Protein AF-A0A0F9N6T0-F1 (afdb_monomer_lite)

pLDDT: mean 92.74, std 4.14, range [71.19, 97.38]

Organism: NCBI:txid412755

InterPro domains:
  IPR019888 Transcription regulator AsnC-like [SM00344] (3-100)
  IPR036388 Winged helix-like DNA-binding domain superfamily [G3DSA:1.10.10.10] (1-57)
  IPR036390 Winged helix DNA-binding domain superfamily [SSF46785] (2-56)

Secondary structure (DSSP, 8-state):
----HHHHHHHHHHHH-TT--HHHHHHH-B-TTSPBPPHHHHHHHHHHHHHTTS--------TTTTT----------SSHHHHHHHHHHHTT-TT-S---

Foldseek 3Di:
DDDDPQLVLLCVVCVVPVPDDLVRSQQRGADPVRDGHDSVRSVVSVVVCVVVVVDDRDDDDDCVVVVHDDDDDDDDDPDVVVVVVVCVVCVPPPNPPDDD

Structure (mmCIF, N/CA/C/O backbone):
data_AF-A0A0F9N6T0-F1
#
_entry.id   AF-A0A0F9N6T0-F1
#
loop_
_atom_site.group_PDB
_atom_site.id
_atom_site.type_symbol
_atom_site.label_atom_id
_atom_site.label_alt_id
_atom_site.label_comp_id
_atom_site.label_asym_id
_atom_site.label_entity_id
_atom_site.label_seq_id
_atom_site.pdbx_PDB_ins_code
_atom_site.Cartn_x
_atom_site.Cartn_y
_atom_site.Cartn_z
_atom_site.occupancy
_atom_site.B_iso_or_equiv
_atom_site.auth_seq_id
_atom_site.auth_comp_id
_atom_site.auth_asym_id
_atom_site.auth_atom_id
_atom_site.pdbx_PDB_model_num
ATOM 1 N N . MET A 1 1 ? -17.154 4.127 -1.810 1.00 71.19 1 MET A N 1
ATOM 2 C CA . MET A 1 1 ? -17.229 4.386 -0.350 1.00 71.19 1 MET A CA 1
ATOM 3 C C . MET A 1 1 ? -16.671 5.775 -0.067 1.00 71.19 1 MET A C 1
ATOM 5 O O . MET A 1 1 ? -15.671 6.125 -0.676 1.00 71.19 1 MET A O 1
ATOM 9 N N . ARG A 1 2 ? -17.288 6.579 0.811 1.00 86.62 2 ARG A N 1
ATOM 10 C CA . ARG A 1 2 ? -16.708 7.863 1.246 1.00 86.62 2 ARG A CA 1
ATOM 11 C C . ARG A 1 2 ? -15.928 7.642 2.541 1.00 86.62 2 ARG A C 1
ATOM 13 O O . ARG A 1 2 ? -16.535 7.242 3.528 1.00 86.62 2 ARG A O 1
ATOM 20 N N . LEU A 1 3 ? -14.620 7.901 2.516 1.00 93.75 3 LEU A N 1
ATOM 21 C CA . LEU A 1 3 ? -13.741 7.752 3.680 1.00 93.75 3 LEU A CA 1
ATOM 22 C C . LEU A 1 3 ? -14.069 8.794 4.753 1.00 93.75 3 LEU A C 1
ATOM 24 O O . LEU A 1 3 ? -14.106 9.997 4.473 1.00 93.75 3 LEU A O 1
ATOM 28 N N . ASP A 1 4 ? -14.262 8.336 5.983 1.00 94.50 4 ASP A N 1
ATOM 29 C CA . ASP A 1 4 ? -14.395 9.191 7.157 1.00 94.50 4 ASP A CA 1
ATOM 30 C C . ASP A 1 4 ? -13.094 9.248 7.985 1.00 94.50 4 ASP A C 1
ATOM 32 O O . ASP A 1 4 ? -12.039 8.751 7.587 1.00 94.50 4 ASP A O 1
ATOM 36 N N . GLN A 1 5 ? -13.137 9.937 9.129 1.00 95.00 5 GLN A N 1
ATOM 37 C CA . GLN A 1 5 ? -11.966 10.090 10.002 1.00 95.00 5 GLN A CA 1
ATOM 38 C C . GLN A 1 5 ? -11.533 8.782 10.667 1.00 95.00 5 GLN A C 1
ATOM 40 O O . GLN A 1 5 ? -10.359 8.622 10.989 1.00 95.00 5 GLN A O 1
ATOM 45 N N . VAL A 1 6 ? -12.463 7.857 10.886 1.00 95.31 6 VAL A N 1
ATOM 46 C CA . VAL A 1 6 ? -12.161 6.539 11.443 1.00 95.31 6 VAL A CA 1
ATOM 47 C C . VAL A 1 6 ? -11.397 5.719 10.406 1.00 95.31 6 VAL A C 1
ATOM 49 O O . VAL A 1 6 ? -10.354 5.153 10.728 1.00 95.31 6 VAL A O 1
ATOM 52 N N . ASP A 1 7 ? -11.851 5.732 9.152 1.00 96.44 7 ASP A N 1
ATOM 53 C CA . ASP A 1 7 ? -11.177 5.028 8.058 1.00 96.44 7 ASP A CA 1
ATOM 54 C C . ASP A 1 7 ? -9.737 5.541 7.871 1.00 96.44 7 ASP A C 1
ATOM 56 O O . ASP A 1 7 ? -8.795 4.759 7.761 1.00 96.44 7 ASP A O 1
ATOM 60 N N . LYS A 1 8 ? -9.531 6.865 7.920 1.00 96.50 8 LYS A N 1
ATOM 61 C CA . LYS A 1 8 ? -8.192 7.476 7.824 1.00 96.50 8 LYS A CA 1
ATOM 62 C C . LYS A 1 8 ? -7.267 7.083 8.977 1.00 96.50 8 LYS A C 1
ATOM 64 O O . LYS A 1 8 ? -6.077 6.874 8.749 1.00 96.50 8 LYS A O 1
ATOM 69 N N . GLN A 1 9 ? -7.791 6.984 10.201 1.00 97.31 9 GLN A N 1
ATOM 70 C CA . GLN A 1 9 ? -7.018 6.522 11.359 1.00 97.31 9 GLN A CA 1
ATOM 71 C C . GLN A 1 9 ? -6.563 5.070 11.175 1.00 97.31 9 GLN A C 1
ATOM 73 O O . GLN A 1 9 ? -5.38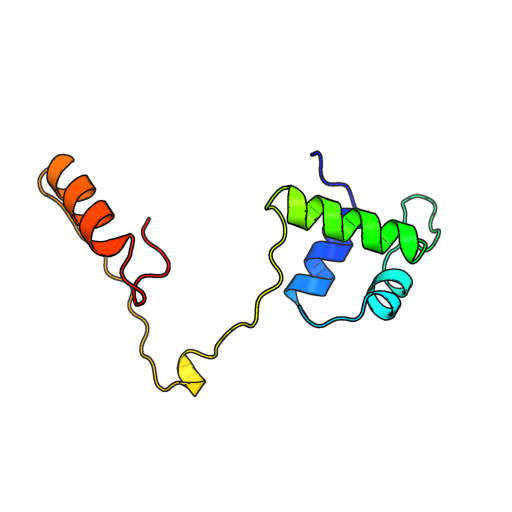6 4.782 11.374 1.00 97.31 9 GLN A O 1
ATOM 78 N N . ILE A 1 10 ? -7.463 4.186 10.725 1.00 96.81 10 ILE A N 1
ATOM 79 C CA . ILE A 1 10 ? -7.138 2.785 10.407 1.00 96.81 10 ILE A CA 1
ATOM 80 C C . ILE A 1 10 ? -6.011 2.719 9.377 1.00 96.81 10 ILE A C 1
ATOM 82 O O . ILE A 1 10 ? -4.995 2.069 9.620 1.00 96.81 10 ILE A O 1
ATOM 86 N N . LEU A 1 11 ? -6.170 3.425 8.252 1.00 96.88 11 LEU A N 1
ATOM 87 C CA . LEU A 1 11 ? -5.179 3.438 7.176 1.00 96.88 11 LEU A CA 1
ATOM 88 C C . LEU A 1 11 ? -3.821 3.936 7.673 1.00 96.88 11 LEU A C 1
ATOM 90 O O . LEU A 1 11 ? -2.803 3.338 7.349 1.00 96.88 11 LEU A O 1
ATOM 94 N N . LYS A 1 12 ? -3.795 4.987 8.499 1.00 96.44 12 LYS A N 1
ATOM 95 C CA . LYS A 1 12 ? -2.553 5.507 9.079 1.00 96.44 12 LYS A CA 1
ATOM 96 C C . LYS A 1 12 ? -1.855 4.469 9.962 1.00 96.44 12 LYS A C 1
ATOM 98 O O . LYS A 1 12 ? -0.652 4.282 9.818 1.00 96.44 12 LYS A O 1
ATOM 103 N N . ILE A 1 13 ? -2.593 3.800 10.852 1.00 96.19 13 ILE A N 1
ATOM 104 C CA . ILE A 1 13 ? -2.026 2.783 11.752 1.00 96.19 13 ILE A CA 1
ATOM 105 C C . ILE A 1 13 ? -1.436 1.625 10.938 1.00 96.19 13 ILE A C 1
ATOM 107 O O . ILE A 1 13 ? -0.279 1.264 11.138 1.00 96.19 13 ILE A O 1
ATOM 111 N N . LEU A 1 14 ? -2.200 1.092 9.981 1.00 95.69 14 LEU A N 1
ATOM 112 C CA . LEU A 1 14 ? -1.772 -0.046 9.163 1.00 95.69 14 LEU A CA 1
ATOM 113 C C . LEU A 1 14 ? -0.679 0.313 8.149 1.00 95.69 14 LEU A C 1
ATOM 115 O O . LEU A 1 14 ? 0.139 -0.538 7.814 1.00 95.69 14 LEU A O 1
ATOM 119 N N . PHE A 1 15 ? -0.615 1.566 7.694 1.00 94.50 15 PHE A N 1
ATOM 120 C CA . PHE A 1 15 ? 0.494 2.050 6.873 1.00 94.50 15 PHE A CA 1
ATOM 121 C C . PHE A 1 15 ? 1.813 2.044 7.653 1.00 94.50 15 PHE A C 1
ATOM 123 O O . PHE A 1 15 ? 2.852 1.675 7.112 1.00 94.50 15 PHE A O 1
ATOM 130 N N . THR A 1 16 ? 1.778 2.427 8.933 1.00 94.00 16 THR A N 1
ATOM 131 C CA . THR A 1 16 ? 2.954 2.370 9.809 1.00 94.00 16 THR A CA 1
ATOM 132 C C . THR A 1 16 ? 3.305 0.935 10.202 1.00 94.00 16 THR A C 1
ATOM 134 O O . THR A 1 16 ? 4.475 0.562 10.163 1.00 94.00 16 THR A O 1
ATOM 137 N N . ASN A 1 17 ? 2.311 0.124 10.568 1.00 94.00 17 ASN A N 1
ATOM 138 C CA . ASN A 1 17 ? 2.495 -1.277 10.926 1.00 94.00 17 ASN A CA 1
ATOM 139 C C . ASN A 1 17 ? 1.342 -2.136 10.393 1.00 94.00 17 ASN A C 1
ATOM 141 O O . ASN A 1 17 ? 0.301 -2.277 11.034 1.00 94.00 17 ASN A O 1
ATOM 145 N N . GLY A 1 18 ? 1.556 -2.789 9.250 1.00 93.62 18 GLY A N 1
ATOM 146 C CA . GLY A 1 18 ? 0.552 -3.671 8.645 1.00 93.62 18 GLY A CA 1
ATOM 147 C C . GLY A 1 18 ? 0.227 -4.917 9.477 1.00 93.62 18 GLY A C 1
ATOM 148 O O . GLY A 1 18 ? -0.769 -5.579 9.211 1.00 93.62 18 GLY A O 1
ATOM 149 N N . ARG A 1 19 ? 1.040 -5.248 10.491 1.00 93.25 19 ARG A N 1
ATOM 150 C CA . ARG A 1 19 ? 0.805 -6.376 11.410 1.00 93.25 19 ARG A CA 1
ATOM 151 C C . ARG A 1 19 ? 0.130 -5.957 12.715 1.00 93.25 19 ARG A C 1
ATOM 153 O O . ARG A 1 19 ? 0.047 -6.773 13.634 1.00 93.25 19 ARG A O 1
ATOM 160 N N . GLU A 1 20 ? -0.296 -4.701 12.834 1.00 95.44 20 GLU A N 1
ATOM 161 C CA . GLU A 1 20 ? -0.929 -4.218 14.055 1.00 95.44 20 GLU A CA 1
ATOM 162 C C . GLU A 1 20 ? -2.186 -5.037 14.378 1.00 95.44 20 GLU A C 1
ATOM 164 O O . GLU A 1 20 ? -3.010 -5.330 13.511 1.00 95.44 20 GLU A O 1
ATOM 169 N N . SER A 1 21 ? -2.328 -5.433 15.643 1.00 94.44 21 SER A N 1
ATOM 170 C CA . SER A 1 21 ? -3.451 -6.276 16.053 1.00 94.44 21 SER A CA 1
ATOM 171 C C . SER A 1 21 ? -4.754 -5.484 16.088 1.00 94.44 21 SER A C 1
ATOM 173 O O . SER A 1 21 ? -4.787 -4.327 16.505 1.00 94.44 21 SER A O 1
ATOM 175 N N . LEU A 1 22 ? -5.867 -6.131 15.743 1.00 94.06 22 LEU A N 1
ATOM 176 C CA . LEU A 1 22 ? -7.187 -5.499 15.767 1.00 94.06 22 LEU A CA 1
ATOM 177 C C . LEU A 1 22 ? -7.541 -4.901 17.143 1.00 94.06 22 LEU A C 1
ATOM 179 O O . LEU A 1 22 ? -8.137 -3.824 17.223 1.00 94.06 22 LEU A O 1
ATOM 183 N N . SER A 1 23 ? -7.133 -5.566 18.227 1.00 92.81 23 SER A N 1
ATOM 184 C CA . SER A 1 23 ? -7.338 -5.089 19.596 1.00 92.81 23 SER A CA 1
ATOM 185 C C . SER A 1 23 ? -6.583 -3.787 19.866 1.00 92.81 23 SER A C 1
ATOM 187 O O . SER A 1 23 ? -7.171 -2.846 20.400 1.00 92.81 23 SER A O 1
ATOM 189 N N . SER A 1 24 ? -5.326 -3.686 19.435 1.00 94.69 24 SER A N 1
ATOM 190 C CA . SER A 1 24 ? -4.531 -2.459 19.519 1.00 94.69 24 SER A CA 1
ATOM 191 C C . SER A 1 24 ? -5.103 -1.348 18.639 1.00 94.69 24 SER A C 1
ATOM 193 O O . SER A 1 24 ? -5.316 -0.233 19.114 1.00 94.69 24 SER A O 1
ATOM 195 N N . ILE A 1 25 ? -5.467 -1.658 17.390 1.00 95.38 25 ILE A N 1
ATOM 196 C CA . ILE A 1 25 ? -6.087 -0.694 16.471 1.00 95.38 25 ILE A CA 1
ATOM 197 C C . ILE A 1 25 ? -7.359 -0.109 17.100 1.00 95.38 25 ILE A C 1
ATOM 199 O O . ILE A 1 25 ? -7.530 1.106 17.134 1.00 95.38 25 ILE A O 1
ATOM 203 N N . SER A 1 26 ? -8.234 -0.953 17.659 1.00 93.12 26 SER A N 1
ATOM 204 C CA . SER A 1 26 ? -9.503 -0.503 18.246 1.00 93.12 26 SER A CA 1
ATOM 205 C C . SER A 1 26 ? -9.332 0.466 19.422 1.00 93.12 26 SER A C 1
ATOM 207 O O . SER A 1 26 ? -10.097 1.419 19.523 1.00 93.12 26 SER A O 1
ATOM 209 N N . LYS A 1 27 ? -8.294 0.293 20.253 1.00 93.75 27 LYS A N 1
ATOM 210 C CA . LYS A 1 27 ? -7.977 1.203 21.371 1.00 93.75 27 LYS A CA 1
ATOM 211 C C . LYS A 1 27 ? -7.492 2.579 20.913 1.00 93.75 27 LYS A C 1
ATOM 213 O O . LYS A 1 27 ? -7.618 3.540 21.662 1.00 93.75 27 LYS A O 1
ATOM 218 N N . ASN A 1 28 ? -6.943 2.663 19.703 1.00 92.88 28 ASN A N 1
ATOM 219 C CA . ASN A 1 28 ? -6.339 3.876 19.160 1.00 92.88 28 ASN A CA 1
ATOM 220 C C . ASN A 1 28 ? -7.273 4.659 18.225 1.00 92.88 28 ASN A C 1
ATOM 222 O O . ASN A 1 28 ? -6.887 5.725 17.748 1.00 92.88 28 ASN A O 1
ATOM 226 N N . ILE A 1 29 ? -8.484 4.158 17.948 1.00 94.56 29 ILE A N 1
ATOM 227 C CA . ILE A 1 29 ? -9.430 4.840 17.062 1.00 94.56 29 ILE A CA 1
ATOM 228 C C . ILE A 1 29 ? -10.512 5.556 17.854 1.00 94.56 29 ILE A C 1
ATOM 230 O O . ILE A 1 29 ? -11.313 4.936 18.559 1.00 94.56 29 ILE A O 1
ATOM 234 N N . VAL A 1 30 ? -10.592 6.864 17.628 1.00 93.00 30 VAL A N 1
ATOM 235 C CA . VAL A 1 30 ? -11.562 7.752 18.265 1.00 93.00 30 VAL A CA 1
ATOM 236 C C . VAL A 1 30 ? -12.565 8.262 17.229 1.00 93.00 30 VAL A C 1
ATOM 238 O O . VAL A 1 30 ? -12.203 8.716 16.136 1.00 93.00 30 VAL A O 1
ATOM 241 N N . LYS A 1 31 ? -13.853 8.166 17.563 1.00 92.25 31 LYS A N 1
ATOM 242 C CA . LYS A 1 31 ? -14.969 8.689 16.768 1.00 92.25 31 LYS A CA 1
ATOM 243 C C . LYS A 1 31 ? -15.147 10.195 16.999 1.00 92.25 31 LYS A C 1
ATOM 245 O O . LYS A 1 31 ? -14.587 10.788 17.913 1.00 92.25 31 LYS A O 1
ATOM 250 N N . LYS A 1 32 ? -16.004 10.828 16.192 1.00 88.62 32 LYS A N 1
ATOM 251 C CA . LYS A 1 32 ? -16.297 12.273 16.291 1.00 88.62 32 LYS A CA 1
ATOM 252 C C . LYS A 1 32 ? -16.839 12.713 17.656 1.00 88.62 32 LYS A C 1
ATOM 254 O O . LYS A 1 32 ? -16.562 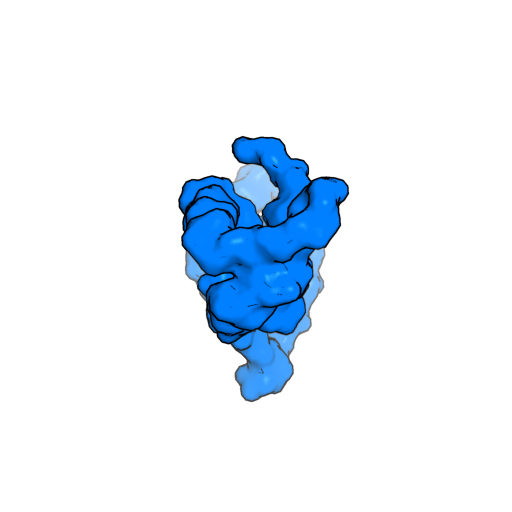13.825 18.075 1.00 88.62 32 LYS A O 1
ATOM 259 N N . ASN A 1 33 ? -17.597 11.853 18.329 1.00 90.56 33 ASN A N 1
ATOM 260 C CA . ASN A 1 33 ? -18.151 12.085 19.664 1.00 90.56 33 ASN A CA 1
ATOM 261 C C . ASN A 1 33 ? -17.157 11.755 20.795 1.00 90.56 33 ASN A C 1
ATOM 263 O O . ASN A 1 33 ? -17.581 11.567 21.926 1.00 90.56 33 ASN A O 1
ATOM 267 N N . GLN A 1 34 ? -15.859 11.648 20.487 1.00 88.38 34 GLN A N 1
ATOM 268 C CA . GLN A 1 34 ? -14.783 11.292 21.421 1.00 88.38 34 GLN A CA 1
ATOM 269 C C . GLN A 1 34 ? -14.893 9.890 22.044 1.00 88.38 34 GLN A C 1
ATOM 271 O O . GLN A 1 34 ? -14.100 9.529 22.908 1.00 88.38 34 GLN A O 1
ATOM 276 N N . GLU A 1 35 ? -15.812 9.056 21.560 1.00 91.56 35 GLU A N 1
ATOM 277 C CA . GLU A 1 35 ? -15.885 7.655 21.954 1.00 91.56 35 GLU A CA 1
ATOM 278 C C . GLU A 1 35 ? -14.859 6.806 21.205 1.00 91.56 35 GLU A C 1
ATOM 280 O O . GLU A 1 35 ? -14.648 6.960 19.997 1.00 91.56 35 GLU A O 1
ATOM 285 N N . ILE A 1 36 ? -14.296 5.826 21.907 1.00 91.62 36 ILE A N 1
ATOM 286 C CA . ILE A 1 36 ? -13.460 4.788 21.307 1.00 91.62 36 ILE A CA 1
ATOM 287 C C . ILE A 1 36 ? -14.334 3.871 20.439 1.00 91.62 36 ILE A C 1
ATOM 289 O O . ILE A 1 36 ? -15.482 3.551 20.772 1.00 91.62 36 ILE A O 1
ATOM 293 N N . MET A 1 37 ? -13.815 3.450 19.286 1.00 91.50 37 MET A N 1
ATOM 294 C CA . MET A 1 37 ? -14.522 2.492 18.442 1.00 91.50 37 MET A CA 1
ATOM 295 C C . MET A 1 37 ? -14.498 1.079 19.034 1.00 91.50 37 MET A C 1
ATOM 297 O O . MET A 1 37 ? -13.483 0.604 19.534 1.00 91.50 37 MET A O 1
ATOM 301 N N . SER A 1 38 ? -15.629 0.373 18.945 1.00 93.50 38 SER A N 1
ATOM 302 C CA . SER A 1 38 ? -15.697 -1.024 19.370 1.00 93.50 38 SER A CA 1
ATOM 303 C C . SER A 1 38 ? -14.831 -1.918 18.482 1.00 93.50 38 SER A C 1
ATOM 305 O O . SER A 1 38 ? -14.688 -1.680 17.282 1.00 93.50 38 SER A O 1
ATOM 307 N N . HIS A 1 39 ? -14.334 -3.013 19.054 1.00 93.31 39 HIS A N 1
ATOM 308 C CA . HIS A 1 39 ? -13.544 -4.018 18.341 1.00 93.31 39 HIS A CA 1
ATOM 309 C C . HIS A 1 39 ? -14.232 -4.528 17.060 1.00 93.31 39 HIS A C 1
ATOM 311 O O . HIS A 1 39 ? -13.625 -4.588 15.992 1.00 93.31 39 HIS A O 1
ATOM 317 N N . THR A 1 40 ? -15.530 -4.837 17.143 1.00 94.50 40 THR A N 1
ATOM 318 C CA . THR A 1 40 ? -16.340 -5.300 16.003 1.00 94.50 40 THR A CA 1
ATOM 319 C C . THR A 1 40 ? -16.549 -4.212 14.950 1.00 94.50 40 THR A C 1
ATOM 321 O O . THR A 1 40 ? -16.530 -4.501 13.754 1.00 94.50 40 THR A O 1
ATOM 324 N N . GLY A 1 41 ? -16.706 -2.953 15.376 1.00 94.88 41 GLY A N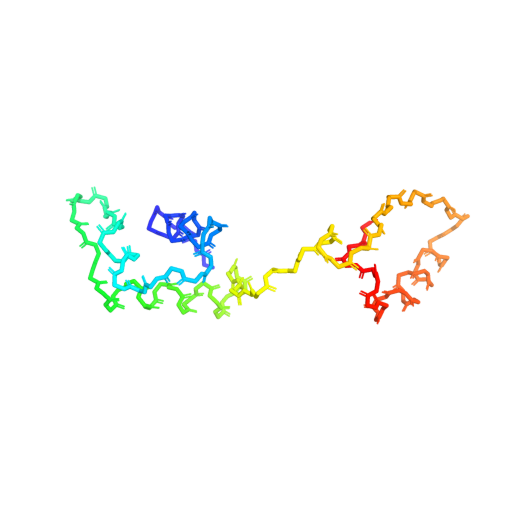 1
ATOM 325 C CA . GLY A 1 41 ? -16.795 -1.802 14.481 1.00 94.88 41 GLY A CA 1
ATOM 326 C C . GLY A 1 41 ? -15.509 -1.615 13.682 1.00 94.88 41 GLY A C 1
ATOM 327 O O . GLY A 1 41 ? -15.564 -1.482 12.461 1.00 94.88 41 GLY A O 1
ATOM 328 N N . THR A 1 42 ? -14.358 -1.700 14.353 1.00 95.75 42 THR A N 1
ATOM 329 C CA . THR A 1 42 ? -13.034 -1.653 13.722 1.00 95.75 42 THR A CA 1
ATOM 330 C C . THR A 1 42 ? -12.851 -2.771 12.703 1.00 95.75 42 THR A C 1
ATOM 332 O O . THR A 1 42 ? -12.471 -2.493 11.568 1.00 95.75 42 THR A O 1
ATOM 335 N N . ALA A 1 43 ? -13.193 -4.012 13.063 1.00 96.56 43 ALA A N 1
ATOM 336 C CA . ALA A 1 43 ? -13.072 -5.162 12.165 1.00 96.56 43 ALA A CA 1
ATOM 337 C C . ALA A 1 43 ? -13.877 -4.961 10.876 1.00 96.56 43 ALA A C 1
ATOM 339 O O . ALA A 1 43 ? -13.367 -5.128 9.771 1.00 96.56 43 ALA A O 1
ATOM 340 N N . LYS A 1 44 ? -15.133 -4.520 11.018 1.00 96.62 44 LYS A N 1
ATOM 341 C CA . LYS A 1 44 ? -16.030 -4.276 9.885 1.00 96.62 44 LYS A CA 1
ATOM 342 C C . LYS A 1 44 ? -15.533 -3.147 8.982 1.00 96.62 44 LYS A C 1
ATOM 344 O O . LYS A 1 44 ? -15.781 -3.170 7.781 1.00 96.62 44 LYS A O 1
ATOM 349 N N . ARG A 1 45 ? -14.872 -2.137 9.551 1.00 96.38 45 ARG A N 1
ATOM 350 C CA . ARG A 1 45 ? -14.279 -1.026 8.796 1.00 96.38 45 ARG A CA 1
ATOM 351 C C . ARG A 1 45 ? -13.061 -1.475 7.997 1.00 96.38 45 ARG A C 1
ATOM 353 O O . ARG A 1 45 ? -12.989 -1.148 6.819 1.00 96.38 45 ARG A O 1
ATOM 360 N N . ILE A 1 46 ? -12.169 -2.254 8.609 1.00 96.62 46 ILE A N 1
ATOM 361 C CA . ILE A 1 46 ? -11.009 -2.844 7.926 1.00 96.62 46 ILE A CA 1
ATOM 362 C C . ILE A 1 46 ? -11.474 -3.727 6.768 1.00 96.62 46 ILE A C 1
ATOM 364 O O . ILE A 1 46 ? -11.095 -3.458 5.636 1.00 96.62 46 ILE A O 1
ATOM 368 N N . SER A 1 47 ? -12.389 -4.668 7.021 1.00 96.69 47 SER A N 1
ATOM 369 C CA . SER A 1 47 ? -12.939 -5.546 5.977 1.00 96.69 47 SER A CA 1
ATOM 370 C C . SER A 1 47 ? -13.556 -4.748 4.825 1.00 96.69 47 SER A C 1
ATOM 372 O O . SER A 1 47 ? -13.243 -5.005 3.674 1.00 96.69 47 SER A O 1
ATOM 374 N N . LYS A 1 48 ? -14.332 -3.688 5.095 1.00 97.12 48 LYS A N 1
ATOM 375 C CA . LYS A 1 48 ? -14.850 -2.817 4.023 1.00 97.12 48 LYS A CA 1
ATOM 376 C C . LYS A 1 48 ? -13.757 -2.107 3.221 1.00 97.12 48 LYS A C 1
ATOM 378 O O . LYS A 1 48 ? -13.940 -1.871 2.026 1.00 97.12 48 LYS A O 1
ATOM 383 N N . LEU A 1 49 ? -12.669 -1.691 3.867 1.00 97.38 49 LEU A N 1
ATOM 384 C CA . LEU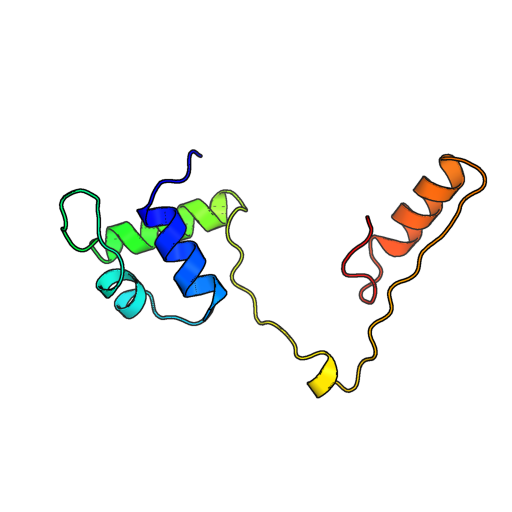 A 1 49 ? -11.538 -1.061 3.183 1.00 97.38 49 LEU A CA 1
ATOM 385 C C . LEU A 1 49 ? -10.806 -2.070 2.289 1.00 97.38 49 LEU A C 1
ATOM 387 O O . LEU A 1 49 ? -10.408 -1.704 1.186 1.00 97.38 49 LEU A O 1
ATOM 391 N N . GLU A 1 50 ? -10.678 -3.318 2.739 1.00 96.19 50 GLU A N 1
ATOM 392 C CA . GLU A 1 50 ? -10.098 -4.423 1.968 1.00 96.19 50 GLU A CA 1
ATOM 393 C C . GLU A 1 50 ? -10.996 -4.820 0.791 1.00 96.19 50 GLU A C 1
ATOM 395 O O . GLU A 1 50 ? -10.547 -4.808 -0.352 1.00 96.19 50 GLU A O 1
ATOM 400 N N . ASP A 1 51 ? -12.289 -5.047 1.039 1.00 96.44 51 ASP A N 1
ATOM 401 C CA . ASP A 1 51 ? -13.278 -5.422 0.019 1.00 96.44 51 ASP A CA 1
ATOM 402 C C . ASP A 1 51 ? -13.421 -4.355 -1.078 1.00 96.44 51 ASP A C 1
ATOM 404 O O . ASP A 1 51 ? -13.751 -4.658 -2.222 1.00 96.44 51 ASP A O 1
ATOM 408 N N . SER A 1 52 ? -13.183 -3.082 -0.740 1.00 96.31 52 SER A N 1
ATOM 409 C CA . SER A 1 52 ? -13.208 -1.972 -1.702 1.00 96.31 52 SER A CA 1
ATOM 410 C C . SER A 1 52 ? -11.873 -1.723 -2.409 1.00 96.31 52 SER A C 1
ATOM 412 O O . SER A 1 52 ? -11.783 -0.788 -3.204 1.00 96.31 52 SER A O 1
ATOM 414 N N . GLY A 1 53 ? -10.837 -2.518 -2.121 1.00 95.00 53 GLY A N 1
ATOM 415 C CA . GLY A 1 53 ? -9.498 -2.376 -2.697 1.00 95.00 53 GLY A CA 1
ATOM 416 C C . GLY A 1 53 ? -8.733 -1.130 -2.236 1.00 95.00 53 GLY A C 1
ATOM 417 O O . GLY A 1 53 ? -7.664 -0.840 -2.765 1.00 95.00 53 GLY A O 1
ATOM 418 N N . ILE A 1 54 ? -9.258 -0.381 -1.260 1.00 96.25 54 ILE A N 1
ATOM 419 C CA . ILE A 1 54 ? -8.612 0.821 -0.710 1.00 96.25 54 ILE A CA 1
ATOM 420 C C . ILE A 1 54 ? -7.455 0.433 0.217 1.00 96.25 54 ILE A C 1
ATOM 422 O O . ILE A 1 54 ? -6.452 1.141 0.296 1.00 96.25 54 ILE A O 1
ATOM 426 N N . LEU A 1 55 ? -7.600 -0.681 0.936 1.00 95.88 55 LEU A N 1
ATOM 427 C CA . LEU A 1 55 ? -6.587 -1.234 1.825 1.00 95.88 55 LEU A CA 1
ATOM 428 C C . LEU A 1 55 ? -6.134 -2.597 1.306 1.00 95.88 55 LEU A C 1
ATOM 430 O O . LEU A 1 55 ? -6.948 -3.460 1.000 1.00 95.88 55 LEU A O 1
ATOM 434 N N . LYS A 1 56 ? -4.819 -2.808 1.284 1.00 94.06 56 LYS A N 1
ATOM 435 C CA . LYS A 1 56 ? -4.206 -4.120 1.097 1.00 94.06 56 LYS A CA 1
ATOM 436 C C . LYS A 1 56 ? -3.129 -4.302 2.156 1.00 94.06 56 LYS A C 1
ATOM 438 O O . LYS A 1 56 ? -2.127 -3.587 2.145 1.00 94.06 56 LYS A O 1
ATOM 443 N N . VAL A 1 57 ? -3.325 -5.252 3.065 1.00 89.19 57 VAL A N 1
ATOM 444 C CA . VAL A 1 57 ? -2.300 -5.632 4.041 1.00 89.19 57 VAL A CA 1
ATOM 445 C C . VAL A 1 57 ? -1.387 -6.671 3.397 1.00 89.19 57 VAL A C 1
ATOM 447 O O . VAL A 1 57 ? -1.827 -7.754 3.023 1.00 89.19 57 VAL A O 1
ATOM 450 N N . GLN A 1 58 ? -0.109 -6.334 3.236 1.00 88.00 58 GLN A N 1
ATOM 451 C CA . GLN A 1 58 ? 0.880 -7.205 2.603 1.00 88.00 58 GLN A CA 1
ATOM 452 C C . GLN A 1 58 ? 2.206 -7.184 3.363 1.00 88.00 58 GLN A C 1
ATOM 454 O O . GLN A 1 58 ? 2.551 -6.206 4.028 1.00 88.00 58 GLN A O 1
ATOM 459 N N . GLY A 1 59 ? 2.955 -8.281 3.261 1.00 86.19 59 GLY A N 1
ATOM 460 C CA . GLY A 1 59 ? 4.324 -8.343 3.758 1.00 86.19 59 GLY A CA 1
ATOM 461 C C . GLY A 1 59 ? 5.246 -7.557 2.834 1.00 86.19 59 GLY A C 1
ATOM 462 O O . GLY A 1 59 ? 5.548 -8.015 1.735 1.00 86.19 59 GLY A O 1
ATOM 463 N N . ASN A 1 60 ? 5.692 -6.380 3.270 1.00 87.62 60 ASN A N 1
ATOM 464 C CA . ASN A 1 60 ? 6.680 -5.612 2.518 1.00 87.62 60 ASN A CA 1
ATOM 465 C C . ASN A 1 60 ? 8.044 -6.314 2.567 1.00 87.62 60 ASN A C 1
ATOM 467 O O . ASN A 1 60 ? 8.482 -6.773 3.624 1.00 87.62 60 ASN A O 1
ATOM 471 N N . ILE A 1 61 ? 8.729 -6.360 1.425 1.00 87.12 61 ILE A N 1
ATOM 472 C CA . ILE A 1 61 ? 10.093 -6.884 1.307 1.00 87.12 61 ILE A CA 1
ATOM 473 C C . ILE A 1 61 ? 11.113 -5.744 1.339 1.00 87.12 61 ILE A C 1
ATOM 475 O O . ILE A 1 61 ? 10.848 -4.633 0.881 1.00 87.12 61 ILE A O 1
ATOM 479 N N . SER A 1 62 ? 12.302 -6.019 1.870 1.00 89.44 62 SER A N 1
ATOM 480 C CA . SER A 1 62 ? 13.401 -5.053 1.878 1.00 89.44 62 SER A CA 1
ATOM 481 C C . SER A 1 62 ? 14.232 -5.191 0.607 1.00 89.44 62 SER A C 1
ATOM 483 O O . SER A 1 62 ? 14.959 -6.169 0.458 1.00 89.44 62 SER A O 1
ATOM 485 N N . VAL A 1 63 ? 14.176 -4.194 -0.280 1.00 90.19 63 VAL A N 1
ATOM 486 C CA . VAL A 1 63 ? 15.011 -4.143 -1.499 1.00 90.19 63 VAL A CA 1
ATOM 487 C C . VAL A 1 63 ? 16.495 -4.245 -1.133 1.00 90.19 63 VAL A C 1
ATOM 489 O O . VAL A 1 63 ? 17.211 -5.093 -1.659 1.00 90.19 63 VAL A O 1
ATOM 492 N N . LYS A 1 64 ? 16.936 -3.449 -0.148 1.00 93.62 64 LYS A N 1
ATOM 493 C CA . LYS A 1 64 ? 18.312 -3.492 0.366 1.00 93.62 64 LYS A CA 1
ATOM 494 C C . LYS A 1 64 ? 18.633 -4.830 1.033 1.00 93.62 64 LYS A C 1
ATOM 496 O O . LYS A 1 64 ? 19.709 -5.366 0.818 1.00 93.62 64 LYS A O 1
ATOM 501 N N . GLY A 1 65 ? 17.716 -5.363 1.842 1.00 95.81 65 GLY A N 1
ATOM 502 C CA . GLY A 1 65 ? 17.917 -6.629 2.556 1.00 95.81 65 GLY A CA 1
ATOM 503 C C . GLY A 1 65 ? 18.035 -7.841 1.628 1.00 95.81 65 GLY A C 1
ATOM 504 O O . GLY A 1 65 ? 18.683 -8.816 1.987 1.00 95.81 65 GLY A O 1
ATOM 505 N N . LEU A 1 66 ? 17.453 -7.758 0.430 1.00 93.19 66 LEU A N 1
ATOM 506 C CA . LEU A 1 66 ? 17.563 -8.764 -0.627 1.00 93.19 66 LEU A CA 1
ATOM 507 C C . LEU A 1 66 ? 18.725 -8.505 -1.602 1.00 93.19 66 LEU A C 1
ATOM 509 O O . LEU A 1 66 ? 18.856 -9.227 -2.586 1.00 93.19 66 LEU A O 1
ATOM 513 N N . ASN A 1 67 ? 19.565 -7.494 -1.346 1.00 95.19 67 ASN A N 1
ATOM 514 C CA . ASN A 1 67 ? 20.646 -7.062 -2.239 1.00 95.19 67 ASN A CA 1
ATOM 515 C C . ASN A 1 67 ? 20.169 -6.746 -3.670 1.00 95.19 67 ASN A C 1
ATOM 517 O O . ASN A 1 67 ? 20.879 -6.986 -4.646 1.00 95.19 67 ASN A O 1
ATOM 521 N N . TYR A 1 68 ? 18.958 -6.204 -3.801 1.00 92.00 68 TYR A N 1
ATOM 522 C CA . TYR A 1 68 ? 18.450 -5.703 -5.072 1.00 92.00 68 TYR A CA 1
ATOM 523 C C . TYR A 1 68 ? 18.842 -4.242 -5.288 1.00 92.00 68 TYR A C 1
ATOM 525 O O . TYR A 1 68 ? 18.959 -3.457 -4.345 1.00 92.00 68 TYR A O 1
ATOM 533 N N . TYR A 1 69 ? 18.979 -3.872 -6.560 1.00 92.25 69 TYR A N 1
ATOM 534 C CA . TYR A 1 69 ? 19.149 -2.494 -7.004 1.00 92.25 69 TYR A CA 1
ATOM 535 C C . TYR A 1 69 ? 17.875 -2.045 -7.717 1.00 92.25 69 TYR A C 1
ATOM 537 O O . TYR A 1 69 ? 17.392 -2.727 -8.620 1.00 92.25 69 TYR A O 1
ATOM 545 N N . GLY A 1 70 ? 17.321 -0.912 -7.290 1.00 91.62 70 GLY A N 1
ATOM 546 C CA . GLY A 1 70 ? 16.218 -0.252 -7.985 1.00 91.62 70 GLY A CA 1
ATOM 547 C C . GLY A 1 70 ? 16.747 0.749 -9.008 1.00 91.62 70 GLY A C 1
ATOM 548 O O . GLY A 1 70 ? 17.768 1.392 -8.766 1.00 91.62 70 GLY A O 1
ATOM 549 N N . ALA A 1 71 ? 16.041 0.901 -10.124 1.00 93.50 71 ALA A N 1
ATOM 550 C CA . ALA A 1 71 ? 16.330 1.907 -11.138 1.00 93.50 71 ALA A CA 1
ATOM 551 C C . ALA A 1 71 ? 15.036 2.603 -11.570 1.00 93.50 71 ALA A C 1
ATOM 553 O O . ALA A 1 71 ? 13.984 1.970 -11.643 1.00 93.50 71 ALA A O 1
ATOM 554 N N . PHE A 1 72 ? 15.139 3.894 -11.881 1.00 93.88 72 PHE A N 1
ATOM 555 C CA . PHE A 1 72 ? 14.115 4.619 -12.623 1.00 93.88 72 PHE A CA 1
ATOM 556 C C . PHE A 1 72 ? 14.582 4.723 -14.066 1.00 93.88 72 PHE A C 1
ATOM 558 O O . PHE A 1 72 ? 15.664 5.247 -14.329 1.00 93.88 72 PHE A O 1
ATOM 565 N N . ILE A 1 73 ? 13.785 4.189 -14.984 1.00 92.50 73 ILE A N 1
ATOM 566 C CA . ILE A 1 73 ? 14.093 4.192 -16.410 1.00 92.50 73 ILE A CA 1
ATOM 567 C C . ILE A 1 73 ? 13.060 5.086 -17.079 1.00 92.50 73 ILE A C 1
ATOM 569 O O . ILE A 1 73 ? 11.880 4.745 -17.122 1.00 92.50 73 ILE A O 1
ATOM 573 N N . LEU A 1 74 ? 13.508 6.236 -17.576 1.00 93.56 74 LEU A N 1
ATOM 574 C CA . LEU A 1 74 ? 12.708 7.060 -18.469 1.00 93.56 74 LEU A CA 1
ATOM 575 C C . LEU A 1 74 ? 12.892 6.526 -19.887 1.00 93.56 74 LEU A C 1
ATOM 577 O O . LEU A 1 74 ? 14.024 6.321 -20.327 1.00 93.56 74 LEU A O 1
ATOM 581 N N . MET A 1 75 ? 11.789 6.282 -20.583 1.00 91.00 75 MET A N 1
ATOM 582 C CA . MET A 1 75 ? 11.806 5.759 -21.941 1.00 91.00 75 MET A CA 1
ATOM 583 C C . MET A 1 75 ? 11.006 6.683 -22.851 1.00 91.00 75 MET A C 1
ATOM 585 O O . MET A 1 75 ? 9.859 7.007 -22.551 1.00 91.00 75 MET A O 1
ATOM 589 N N . GLU A 1 76 ? 11.606 7.079 -23.967 1.00 92.25 76 GLU A N 1
ATOM 590 C CA . GLU A 1 76 ? 10.928 7.804 -25.039 1.00 92.25 76 GLU A CA 1
ATOM 591 C C . GLU A 1 76 ? 10.598 6.824 -26.162 1.00 92.25 76 GLU A C 1
ATOM 593 O O . GLU A 1 76 ? 11.424 5.989 -26.529 1.00 92.25 76 GLU A O 1
ATOM 598 N N . MET A 1 77 ? 9.378 6.912 -26.684 1.00 92.31 77 MET A N 1
ATOM 599 C CA . MET A 1 77 ? 8.875 6.037 -27.742 1.00 92.31 77 MET A CA 1
ATOM 600 C C . MET A 1 77 ? 8.524 6.876 -28.961 1.00 92.31 77 MET A C 1
ATOM 602 O O . MET A 1 77 ? 8.081 8.018 -28.826 1.00 92.31 77 MET A O 1
ATOM 606 N N . SER A 1 78 ? 8.694 6.309 -30.155 1.00 94.56 78 SER A N 1
ATOM 607 C CA . SER A 1 78 ? 8.444 7.042 -31.398 1.00 94.56 78 SER A CA 1
ATOM 608 C C . SER A 1 78 ? 6.948 7.253 -31.656 1.00 94.56 78 SER A C 1
ATOM 610 O O . SER A 1 78 ? 6.552 8.196 -32.341 1.00 94.56 78 SER A O 1
ATOM 612 N N . ASN A 1 79 ? 6.104 6.375 -31.103 1.00 96.06 79 ASN A N 1
ATOM 613 C CA . ASN A 1 79 ? 4.656 6.395 -31.269 1.00 96.06 79 ASN A CA 1
ATOM 614 C C . ASN A 1 79 ? 3.933 5.651 -30.128 1.00 96.06 79 ASN A C 1
ATOM 616 O O . ASN A 1 79 ? 4.540 4.994 -29.283 1.00 96.06 79 ASN A O 1
ATOM 620 N N . TYR A 1 80 ? 2.603 5.748 -30.114 1.00 94.31 80 TYR A N 1
ATOM 621 C CA . TYR A 1 80 ? 1.761 5.155 -29.072 1.00 94.31 80 TYR A CA 1
ATOM 622 C C . TYR A 1 80 ? 1.675 3.619 -29.129 1.00 94.31 80 TYR A C 1
ATOM 624 O O . TYR A 1 80 ? 1.455 2.976 -28.101 1.00 94.31 80 TYR A O 1
ATOM 632 N N . ASP A 1 81 ? 1.864 3.008 -30.299 1.00 96.38 81 ASP A N 1
ATOM 633 C CA . ASP A 1 81 ? 1.829 1.548 -30.422 1.00 96.38 81 ASP A CA 1
ATOM 634 C C . ASP A 1 81 ? 3.064 0.906 -29.772 1.00 96.38 81 ASP A C 1
ATOM 636 O O . ASP A 1 81 ? 2.949 -0.126 -29.111 1.00 96.38 81 ASP A O 1
ATOM 640 N N . GLU A 1 82 ? 4.225 1.562 -29.842 1.00 94.69 82 GLU A N 1
ATOM 641 C CA . GLU A 1 82 ? 5.415 1.171 -29.075 1.00 94.69 82 GLU A CA 1
ATOM 642 C C . GLU A 1 82 ? 5.179 1.241 -27.561 1.00 94.69 82 GLU A C 1
ATOM 644 O O . GLU A 1 82 ? 5.522 0.298 -26.846 1.00 94.69 82 GLU A O 1
ATOM 649 N N . VAL A 1 83 ? 4.512 2.296 -27.072 1.00 93.69 83 VAL A N 1
ATOM 650 C CA . VAL A 1 83 ? 4.132 2.416 -25.652 1.00 93.69 83 VAL A CA 1
ATOM 651 C C . VAL A 1 83 ? 3.274 1.224 -25.218 1.00 93.69 83 VAL A C 1
ATOM 653 O O . VAL A 1 83 ? 3.566 0.589 -24.205 1.00 93.69 83 VAL A O 1
ATOM 656 N N . LYS A 1 84 ? 2.248 0.863 -26.001 1.00 93.12 84 LYS A N 1
ATOM 657 C CA . LYS A 1 84 ? 1.401 -0.309 -25.715 1.00 93.12 84 LYS A CA 1
ATOM 658 C C . LYS A 1 84 ? 2.197 -1.609 -25.670 1.00 93.12 84 LYS A C 1
ATOM 660 O O . LYS A 1 84 ? 1.954 -2.438 -24.795 1.00 93.12 84 LYS A O 1
ATOM 665 N N . ASN A 1 85 ? 3.129 -1.792 -26.603 1.00 93.06 85 ASN A N 1
ATOM 666 C CA . ASN A 1 85 ? 3.953 -2.996 -26.669 1.00 93.06 85 ASN A CA 1
ATOM 667 C C . ASN A 1 85 ? 4.855 -3.128 -25.437 1.00 93.06 85 ASN A C 1
ATOM 669 O O . ASN A 1 85 ? 4.950 -4.218 -24.878 1.00 93.06 85 ASN A O 1
ATOM 673 N N . ILE A 1 86 ? 5.456 -2.026 -24.977 1.00 92.69 86 ILE A N 1
ATOM 674 C CA . ILE A 1 86 ? 6.249 -1.997 -23.742 1.00 92.69 86 ILE A CA 1
ATOM 675 C C . ILE A 1 86 ? 5.375 -2.303 -22.527 1.00 92.69 86 ILE A C 1
ATOM 677 O O . ILE A 1 86 ? 5.736 -3.173 -21.737 1.00 92.69 86 ILE A O 1
ATOM 681 N N . ILE A 1 87 ? 4.210 -1.658 -22.401 1.00 92.44 87 ILE A N 1
ATOM 682 C CA . ILE A 1 87 ? 3.286 -1.932 -21.292 1.00 92.44 87 ILE A CA 1
ATOM 683 C C . ILE A 1 87 ? 2.943 -3.417 -21.236 1.00 92.44 87 ILE A C 1
ATOM 685 O O . ILE A 1 87 ? 3.144 -4.053 -20.206 1.00 92.44 87 ILE A O 1
ATOM 689 N N . LYS A 1 88 ? 2.536 -3.993 -22.368 1.00 92.50 88 LYS A N 1
ATOM 690 C CA . LYS A 1 88 ? 2.182 -5.410 -22.457 1.00 92.50 88 LYS A CA 1
ATOM 691 C C . LYS A 1 88 ? 3.357 -6.344 -22.151 1.00 92.50 88 LYS A C 1
ATOM 693 O O . LYS A 1 88 ? 3.162 -7.379 -21.526 1.00 92.50 88 LYS A O 1
ATOM 698 N N . ALA A 1 89 ? 4.570 -6.006 -22.588 1.00 91.38 89 ALA A N 1
ATOM 699 C CA . ALA A 1 89 ? 5.753 -6.834 -22.356 1.00 91.38 89 ALA A CA 1
ATOM 700 C C 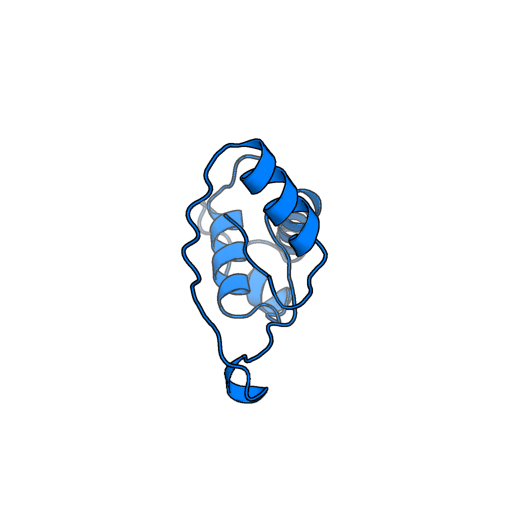. ALA A 1 89 ? 6.176 -6.876 -20.877 1.00 91.38 89 ALA A C 1
ATOM 702 O O . ALA A 1 89 ? 6.751 -7.871 -20.435 1.00 91.38 89 ALA A O 1
ATOM 703 N N . TYR A 1 90 ? 5.904 -5.811 -20.116 1.00 93.50 90 TYR A N 1
ATOM 704 C CA . TYR A 1 90 ? 6.335 -5.683 -18.723 1.00 93.50 90 TYR A CA 1
ATOM 705 C C . TYR A 1 90 ? 5.217 -5.832 -17.688 1.00 93.50 90 TYR A C 1
ATOM 707 O O . TYR A 1 90 ? 5.536 -5.918 -16.505 1.00 93.50 90 TYR A O 1
ATOM 715 N N . GLU A 1 91 ? 3.950 -5.927 -18.098 1.00 89.88 91 GLU A N 1
ATOM 716 C CA . GLU A 1 91 ? 2.798 -6.095 -17.197 1.00 89.88 91 GLU A CA 1
ATOM 717 C C . GLU A 1 91 ? 2.936 -7.318 -16.272 1.00 89.88 91 GLU A C 1
ATOM 719 O O . GLU A 1 91 ? 2.583 -7.252 -15.096 1.00 89.88 91 GLU A O 1
ATOM 724 N N . GLU A 1 92 ? 3.530 -8.410 -16.767 1.00 87.69 92 GLU A N 1
ATOM 725 C CA . GLU A 1 92 ? 3.780 -9.636 -15.992 1.00 87.69 92 GLU A CA 1
ATOM 726 C C . GLU A 1 92 ? 5.232 -9.764 -15.497 1.00 87.69 92 GLU A C 1
ATOM 728 O O . GLU A 1 92 ? 5.615 -10.784 -14.919 1.00 87.69 92 GLU A O 1
ATOM 733 N N . CYS A 1 93 ? 6.081 -8.753 -15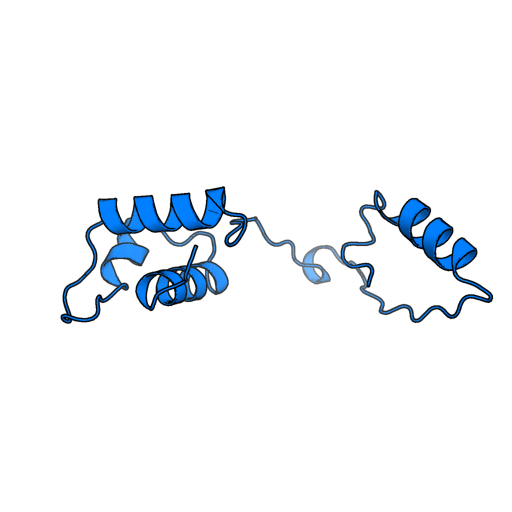.714 1.00 90.94 93 CYS A N 1
ATOM 734 C CA . CYS A 1 93 ? 7.481 -8.826 -15.316 1.00 90.94 93 CYS A CA 1
ATOM 735 C C . CYS A 1 93 ? 7.617 -8.610 -13.798 1.00 90.94 93 CYS A C 1
ATOM 737 O O . CYS A 1 93 ? 7.445 -7.488 -13.324 1.00 90.94 93 CYS A O 1
ATOM 739 N N . PRO A 1 94 ? 8.051 -9.611 -13.008 1.00 85.88 94 PRO A N 1
ATOM 740 C CA . PRO A 1 94 ? 8.100 -9.501 -11.544 1.00 85.88 94 PRO A CA 1
ATOM 741 C C . PRO A 1 94 ? 9.128 -8.478 -11.036 1.00 85.88 94 PRO A C 1
ATOM 743 O O . PRO A 1 94 ? 9.150 -8.146 -9.853 1.00 85.88 94 PRO A O 1
ATOM 746 N N . ARG A 1 95 ? 10.010 -7.994 -11.919 1.00 88.88 95 ARG A N 1
ATOM 747 C CA . ARG A 1 95 ? 10.999 -6.950 -11.616 1.00 88.88 95 ARG A CA 1
ATOM 748 C C . ARG A 1 95 ? 10.445 -5.538 -11.821 1.00 88.88 95 ARG A C 1
ATOM 750 O O . ARG A 1 95 ? 11.059 -4.588 -11.347 1.00 88.88 95 ARG A O 1
ATOM 757 N N . VAL A 1 96 ? 9.308 -5.402 -12.503 1.00 91.81 96 VAL A N 1
ATOM 758 C CA . VAL A 1 96 ? 8.631 -4.130 -12.759 1.00 91.81 96 VAL A CA 1
ATOM 759 C C . VAL A 1 96 ? 7.393 -4.071 -11.873 1.00 91.81 96 VAL A C 1
ATOM 761 O O . VAL A 1 96 ? 6.367 -4.668 -12.162 1.00 91.81 96 VAL A O 1
ATOM 764 N N . PHE A 1 97 ? 7.503 -3.365 -10.752 1.00 86.50 97 PHE A N 1
ATOM 765 C CA . PHE A 1 97 ? 6.399 -3.203 -9.797 1.00 86.50 97 PHE A CA 1
ATOM 766 C C . PHE A 1 97 ? 5.647 -1.874 -9.966 1.00 86.50 97 PHE A C 1
ATOM 768 O O . PHE A 1 97 ? 4.631 -1.652 -9.310 1.00 86.50 97 PHE A O 1
ATOM 775 N N . LEU A 1 98 ? 6.154 -0.985 -10.822 1.00 87.88 98 LEU A N 1
ATOM 776 C CA . LEU A 1 98 ? 5.503 0.253 -11.226 1.00 87.88 98 LEU A CA 1
ATOM 777 C C . LEU A 1 98 ? 5.867 0.539 -12.683 1.00 87.88 98 LEU A C 1
ATOM 779 O O . LEU A 1 98 ? 7.046 0.660 -13.013 1.00 87.88 98 LEU A O 1
ATOM 783 N N . LEU A 1 99 ? 4.846 0.666 -13.522 1.00 86.44 99 LEU A N 1
ATOM 784 C CA . LEU A 1 99 ? 4.951 1.147 -14.890 1.00 86.44 99 LEU A CA 1
ATOM 785 C C . LEU A 1 99 ? 3.889 2.234 -15.054 1.00 86.44 99 LEU A C 1
ATOM 787 O O . LEU A 1 99 ? 2.715 1.979 -14.784 1.00 86.44 99 LEU A O 1
ATOM 791 N N . ALA A 1 100 ? 4.321 3.446 -15.385 1.00 73.25 100 ALA A N 1
ATOM 792 C CA . ALA A 1 100 ? 3.492 4.647 -15.413 1.00 73.25 100 ALA A CA 1
ATOM 793 C C . ALA A 1 100 ? 3.831 5.493 -16.638 1.00 73.25 100 ALA A C 1
ATOM 795 O O . ALA A 1 100 ? 5.020 5.477 -17.033 1.00 73.25 100 ALA A O 1
#

Sequence (100 aa):
MRLDQVDKQILKILFTNGRESLSSISKNIVKKNQEIMSHTGTAKRISKLEDSGILKVQGNISVKGLNYYGAFILMEMSNYDEVKNIIKAYEECPRVFLLA

Radius of gyration: 19.48 Å; chains: 1; bounding box: 39×22×53 Å